Protein AF-A0A380DYW2-F1 (afdb_monomer_lite)

Radius of gyration: 17.35 Å; chains: 1; bounding box: 39×23×44 Å

Organism: Staphylococcus aureus (NCBI:txid1280)

InterPro domains:
  IPR000878 Tetrapyrrole methylase [PF00590] (2-98)
  IPR003043 Uroporphiryn-III C-methyltransferase, conserved site [PS00840] (10-43)
  IPR014776 Tetrapyrrole methylase, subdomain 2 [G3DSA:3.30.950.10] (46-98)
  IPR014777 Tetrapyrrole methylase, subdomain 1 [G3DSA:3.40.1010.10] (1-45)
  IPR035996 Tetrapyrrole methylase superfamily [SSF53790] (2-98)
  IPR050161 Siroheme/cobalamin biosynthesis enzyme [PTHR45790] (2-98)

Sequence (98 aa):
MEAARRYNKVVRLKGGDPAIFGRVQEEVDTLNEYHIAFEIVPGVTSASAAVATMQTGLTMRAVAKSVTFSTGHFKDSEENEVDVNSLVNGGTLAIYMG

Foldseek 3Di:
DVCVVVDVDDDDDFPAFCVQPVVVVVVVVVCVVVVHDDDGDGGHHPVQVVQVVVVHGQADPVQAPDEAEEECDDPDPPCPDTPCVSVVVRHRYHYDPD

Structure (mmCIF, N/CA/C/O backbone):
data_AF-A0A380DYW2-F1
#
_entry.id   AF-A0A380DYW2-F1
#
loop_
_atom_site.group_PDB
_atom_site.id
_atom_site.type_symbol
_atom_site.label_atom_id
_atom_site.label_alt_id
_atom_site.label_comp_id
_atom_site.label_asym_id
_atom_site.label_entity_id
_atom_site.label_seq_id
_atom_site.pdbx_PDB_ins_code
_atom_site.Cartn_x
_atom_site.Cartn_y
_atom_site.Cartn_z
_atom_site.occupancy
_atom_site.B_iso_or_equiv
_atom_site.auth_seq_id
_atom_site.auth_comp_id
_atom_site.auth_asym_id
_atom_site.auth_atom_id
_atom_site.pdbx_PDB_model_num
ATOM 1 N N . MET A 1 1 ? 17.609 -3.555 -14.508 1.00 86.81 1 MET A N 1
ATOM 2 C CA . MET A 1 1 ? 18.133 -3.117 -15.822 1.00 86.81 1 MET A CA 1
ATOM 3 C C . MET A 1 1 ? 18.504 -4.271 -16.742 1.00 86.81 1 MET A C 1
ATOM 5 O O . MET A 1 1 ? 17.960 -4.339 -17.834 1.00 86.81 1 MET A O 1
ATOM 9 N N . GLU A 1 2 ? 19.369 -5.199 -16.322 1.00 90.50 2 GLU A N 1
ATOM 10 C CA . GLU A 1 2 ? 19.834 -6.312 -17.171 1.00 90.50 2 GLU A CA 1
ATOM 11 C C . GLU A 1 2 ? 18.692 -7.144 -17.784 1.00 90.50 2 GLU A C 1
ATOM 13 O O . GLU A 1 2 ? 18.643 -7.331 -18.997 1.00 90.50 2 GLU A O 1
ATOM 18 N N . ALA A 1 3 ? 17.714 -7.553 -16.968 1.00 92.38 3 ALA A N 1
ATOM 19 C CA . ALA A 1 3 ? 16.558 -8.314 -17.440 1.00 92.38 3 ALA A CA 1
ATOM 20 C C . ALA A 1 3 ? 15.756 -7.572 -18.526 1.00 92.38 3 ALA A C 1
ATOM 22 O O . ALA A 1 3 ? 15.343 -8.191 -19.498 1.00 92.38 3 ALA A O 1
ATOM 23 N N . ALA A 1 4 ? 15.585 -6.252 -18.407 1.00 91.62 4 ALA A N 1
ATOM 24 C CA . ALA A 1 4 ? 14.839 -5.460 -19.387 1.00 91.62 4 ALA A CA 1
ATOM 25 C C . ALA A 1 4 ? 15.580 -5.301 -20.726 1.00 91.62 4 ALA A C 1
ATOM 27 O O . ALA A 1 4 ? 14.952 -5.054 -21.747 1.00 91.62 4 ALA A O 1
ATOM 28 N N . ARG A 1 5 ? 16.910 -5.474 -20.742 1.00 91.44 5 ARG A N 1
ATOM 29 C CA . ARG A 1 5 ? 17.704 -5.524 -21.983 1.00 91.44 5 ARG A CA 1
ATOM 30 C C . ARG A 1 5 ? 17.691 -6.906 -22.636 1.00 91.44 5 ARG A C 1
ATOM 32 O O . ARG A 1 5 ? 17.927 -7.014 -23.833 1.00 91.44 5 ARG A O 1
ATOM 39 N N . ARG A 1 6 ? 17.461 -7.961 -21.848 1.00 96.50 6 ARG A N 1
ATOM 40 C CA . ARG A 1 6 ? 17.505 -9.359 -22.301 1.00 96.50 6 ARG A CA 1
ATOM 41 C C . ARG A 1 6 ? 16.137 -9.912 -22.699 1.00 96.50 6 ARG A C 1
ATOM 43 O O . ARG A 1 6 ? 16.069 -10.793 -23.551 1.00 96.50 6 ARG A O 1
ATOM 50 N N . TYR A 1 7 ? 15.068 -9.437 -22.070 1.00 96.19 7 TYR A N 1
ATOM 51 C CA . TYR A 1 7 ? 13.719 -9.965 -22.238 1.00 96.19 7 TYR A CA 1
ATOM 52 C C . TYR A 1 7 ? 12.759 -8.872 -22.708 1.00 96.19 7 TYR A C 1
ATOM 54 O O . TYR A 1 7 ? 12.811 -7.746 -22.225 1.00 96.19 7 TYR A O 1
ATOM 62 N N . ASN A 1 8 ? 11.823 -9.234 -23.590 1.00 93.50 8 ASN A N 1
ATOM 63 C CA . ASN A 1 8 ? 10.824 -8.299 -24.126 1.00 93.50 8 ASN A CA 1
ATOM 64 C C . ASN A 1 8 ? 9.794 -7.838 -23.083 1.00 93.50 8 ASN A C 1
ATOM 66 O O . ASN A 1 8 ? 9.191 -6.781 -23.241 1.00 93.50 8 ASN A O 1
ATOM 70 N N . LYS A 1 9 ? 9.538 -8.653 -22.053 1.00 95.88 9 LYS A N 1
ATOM 71 C CA . LYS A 1 9 ? 8.613 -8.348 -20.955 1.00 95.88 9 LYS A CA 1
ATOM 72 C C . LYS A 1 9 ? 9.209 -8.848 -19.651 1.00 95.88 9 LYS A C 1
ATOM 74 O O . LYS A 1 9 ? 9.613 -10.005 -19.559 1.00 95.88 9 LYS A O 1
ATOM 79 N N . VAL A 1 10 ? 9.242 -7.979 -18.649 1.00 97.69 10 VAL A N 1
ATOM 80 C CA . VAL A 1 10 ? 9.751 -8.283 -17.312 1.00 97.69 10 VAL A CA 1
ATOM 81 C C . VAL A 1 10 ? 8.680 -7.903 -16.307 1.00 97.69 10 VAL A C 1
ATOM 83 O O . VAL A 1 10 ? 8.136 -6.806 -16.372 1.00 97.69 10 VAL A O 1
ATOM 86 N N . VAL A 1 11 ? 8.393 -8.807 -15.374 1.00 97.56 11 VAL A N 1
ATOM 87 C CA . VAL A 1 11 ? 7.458 -8.557 -14.276 1.00 97.56 11 VAL A CA 1
ATOM 88 C C . VAL A 1 11 ? 8.230 -8.571 -12.968 1.00 97.56 11 VAL A C 1
ATOM 90 O O . VAL A 1 11 ? 8.935 -9.531 -12.655 1.00 97.56 11 VAL A O 1
ATOM 93 N N . ARG A 1 12 ? 8.072 -7.504 -12.189 1.00 97.44 12 ARG A N 1
ATOM 94 C CA . ARG A 1 12 ? 8.493 -7.440 -10.792 1.00 97.44 12 ARG A CA 1
ATOM 95 C C . ARG A 1 12 ? 7.264 -7.694 -9.931 1.00 97.44 12 ARG A C 1
ATOM 97 O O . ARG A 1 12 ? 6.498 -6.777 -9.658 1.00 97.44 12 ARG A O 1
ATOM 104 N N . LEU A 1 13 ? 7.055 -8.947 -9.537 1.00 97.69 13 LEU A N 1
ATOM 105 C CA . LEU A 1 13 ? 5.950 -9.287 -8.647 1.00 97.69 13 LEU A CA 1
ATOM 106 C C . LEU A 1 13 ? 6.273 -8.810 -7.226 1.00 97.69 13 LEU A C 1
ATOM 108 O O . LEU A 1 13 ? 7.334 -9.132 -6.688 1.00 97.69 13 LEU A O 1
ATOM 112 N N . LYS A 1 14 ? 5.361 -8.040 -6.634 1.00 97.06 14 LYS A N 1
ATOM 113 C CA . LYS A 1 14 ? 5.481 -7.487 -5.281 1.00 97.06 14 LYS A CA 1
ATOM 114 C C . LYS A 1 14 ? 4.317 -7.997 -4.437 1.00 97.06 14 LYS A C 1
ATOM 116 O O . LYS A 1 14 ? 3.209 -8.146 -4.944 1.00 97.06 14 LYS A O 1
ATOM 121 N N . GLY A 1 15 ? 4.585 -8.294 -3.168 1.00 96.75 15 GLY A N 1
ATOM 122 C CA . GLY A 1 15 ? 3.542 -8.687 -2.224 1.00 96.75 15 GLY A CA 1
ATOM 123 C C . GLY A 1 15 ? 2.693 -7.485 -1.815 1.00 96.75 15 GLY A C 1
ATOM 124 O O . GLY A 1 15 ? 3.233 -6.409 -1.573 1.00 96.75 15 GLY A O 1
ATOM 125 N N . GLY A 1 16 ? 1.381 -7.681 -1.710 1.00 97.44 16 GLY A N 1
ATOM 126 C CA . GLY A 1 16 ? 0.452 -6.625 -1.321 1.00 97.44 16 GLY A CA 1
ATOM 127 C C . GLY A 1 16 ? 0.214 -5.606 -2.436 1.00 97.44 16 GLY A C 1
ATOM 128 O O . GLY A 1 16 ? 0.003 -5.979 -3.589 1.00 97.44 16 GLY A O 1
ATOM 129 N N . ASP A 1 17 ? 0.244 -4.321 -2.082 1.00 98.12 17 ASP A N 1
ATOM 130 C CA . ASP A 1 17 ? 0.165 -3.216 -3.037 1.00 98.12 17 ASP A CA 1
ATOM 131 C C . ASP A 1 17 ? 1.557 -2.580 -3.239 1.00 98.12 17 ASP A C 1
ATOM 133 O O . ASP A 1 17 ? 2.207 -2.237 -2.246 1.00 98.12 17 ASP A O 1
ATOM 137 N N . PRO A 1 18 ? 2.033 -2.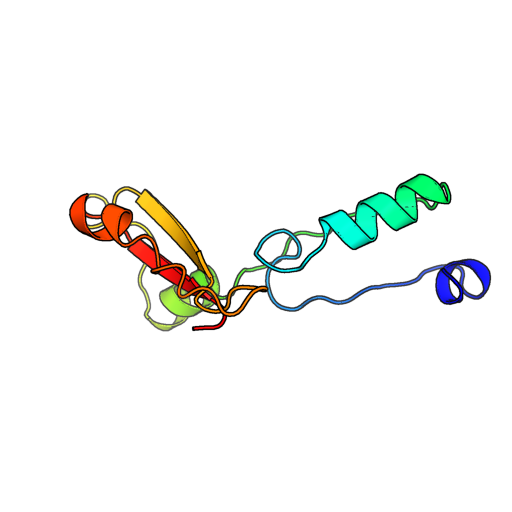386 -4.488 1.00 97.38 18 PRO A N 1
ATOM 138 C CA . PRO A 1 18 ? 3.343 -1.789 -4.757 1.00 97.38 18 PRO A CA 1
ATOM 139 C C . PRO A 1 18 ? 3.590 -0.429 -4.090 1.00 97.38 18 PRO A C 1
ATOM 141 O O . PRO A 1 18 ? 4.735 -0.129 -3.742 1.00 97.38 18 PRO A O 1
ATOM 144 N N . ALA A 1 19 ? 2.548 0.387 -3.915 1.00 95.81 19 ALA A N 1
ATOM 145 C CA . ALA A 1 19 ? 2.640 1.737 -3.372 1.00 95.81 19 ALA A CA 1
ATOM 146 C C . ALA A 1 19 ? 2.683 1.775 -1.835 1.00 95.81 19 ALA A C 1
ATOM 148 O O . ALA A 1 19 ? 3.046 2.803 -1.266 1.00 95.81 19 ALA A O 1
ATOM 149 N N . ILE A 1 20 ? 2.372 0.672 -1.146 1.00 96.50 20 ILE A N 1
ATOM 150 C CA . ILE A 1 20 ? 2.346 0.614 0.322 1.00 96.50 20 ILE A CA 1
ATOM 151 C C . ILE A 1 20 ? 3.592 -0.109 0.834 1.00 96.50 20 ILE A C 1
ATOM 153 O O . ILE A 1 20 ? 3.686 -1.331 0.770 1.00 96.50 20 ILE A O 1
ATOM 157 N N . PHE A 1 21 ? 4.576 0.658 1.318 1.00 94.31 21 PHE A N 1
ATOM 158 C CA . PHE A 1 21 ? 5.864 0.169 1.848 1.00 94.31 21 PHE A CA 1
ATOM 159 C C . PHE A 1 21 ? 6.662 -0.752 0.900 1.00 94.31 21 PHE A C 1
ATOM 161 O O . PHE A 1 21 ? 7.626 -1.396 1.305 1.00 94.31 21 PHE A O 1
ATOM 168 N N . GLY A 1 22 ? 6.313 -0.783 -0.390 1.00 93.94 22 GLY A N 1
ATOM 169 C CA . GLY A 1 22 ? 6.933 -1.649 -1.391 1.00 93.94 22 GLY A CA 1
ATOM 170 C C . GLY A 1 22 ? 8.206 -1.092 -2.031 1.00 93.94 22 GLY A C 1
ATOM 171 O O . GLY A 1 22 ? 8.774 -1.759 -2.894 1.00 93.94 22 GLY A O 1
ATOM 172 N N . ARG A 1 23 ? 8.657 0.116 -1.666 1.00 94.62 23 ARG A N 1
ATOM 173 C CA . ARG A 1 23 ? 9.808 0.812 -2.290 1.00 94.62 23 ARG A CA 1
ATOM 174 C C . ARG A 1 23 ? 9.673 0.991 -3.811 1.00 94.62 23 ARG A C 1
ATOM 176 O O . ARG A 1 23 ? 10.666 0.994 -4.530 1.00 94.62 23 ARG A O 1
ATOM 183 N N . VAL A 1 24 ? 8.444 1.119 -4.320 1.00 96.50 24 VAL A N 1
ATOM 184 C CA . VAL A 1 24 ? 8.199 1.258 -5.768 1.00 96.50 24 VAL A CA 1
ATOM 185 C C . VAL A 1 24 ? 8.836 2.521 -6.353 1.00 96.50 24 VAL A C 1
ATOM 187 O O . VAL A 1 24 ? 9.281 2.484 -7.493 1.00 96.50 24 VAL A O 1
ATOM 190 N N . GLN A 1 25 ? 8.955 3.605 -5.575 1.00 97.00 25 GLN A N 1
ATOM 191 C CA . GLN A 1 25 ? 9.541 4.858 -6.061 1.00 97.00 25 GLN A CA 1
ATOM 192 C C . GLN A 1 25 ? 10.995 4.683 -6.522 1.00 97.00 25 GLN A C 1
ATOM 194 O O . GLN A 1 25 ? 11.349 5.154 -7.593 1.00 97.00 25 GLN A O 1
ATOM 199 N N . GLU A 1 26 ? 11.810 3.926 -5.784 1.00 96.50 26 GLU A N 1
ATOM 200 C CA . GLU A 1 26 ? 13.207 3.666 -6.163 1.00 96.50 26 GLU A CA 1
ATOM 201 C C . GLU A 1 26 ? 13.309 2.886 -7.488 1.00 96.50 26 GLU A C 1
ATOM 203 O O . GLU A 1 26 ? 14.189 3.134 -8.317 1.00 96.50 26 GLU A O 1
ATOM 208 N N . GLU A 1 27 ? 12.386 1.941 -7.708 1.00 96.62 27 GLU A N 1
ATOM 209 C CA . GLU A 1 27 ? 12.286 1.189 -8.962 1.00 96.62 27 GLU A CA 1
ATOM 210 C C . GLU A 1 27 ? 11.847 2.117 -10.112 1.00 96.62 27 GLU A C 1
ATOM 212 O O . GLU A 1 27 ? 12.432 2.063 -11.192 1.00 96.62 27 GLU A O 1
ATOM 217 N N . VAL A 1 28 ? 10.871 3.001 -9.872 1.00 97.38 28 VAL A N 1
ATOM 218 C CA . VAL A 1 28 ? 10.375 4.000 -10.836 1.00 97.38 28 VAL A CA 1
ATOM 219 C C . VAL A 1 28 ? 11.464 4.987 -11.244 1.00 97.38 28 VAL A C 1
ATOM 221 O O . VAL A 1 28 ? 11.655 5.208 -12.438 1.00 97.38 28 VAL A O 1
ATOM 224 N N . ASP A 1 29 ? 12.197 5.548 -10.283 1.00 97.81 29 ASP A N 1
ATOM 225 C CA . ASP A 1 29 ? 13.275 6.507 -10.544 1.00 97.81 29 ASP A CA 1
ATOM 226 C C . ASP A 1 29 ? 14.340 5.880 -11.447 1.00 97.81 29 ASP A C 1
ATOM 228 O O . ASP A 1 29 ? 14.720 6.457 -12.467 1.00 97.81 29 ASP A O 1
ATOM 232 N N . THR A 1 30 ? 14.723 4.635 -11.146 1.00 96.75 30 THR A N 1
ATOM 233 C CA . THR A 1 30 ? 15.662 3.867 -11.970 1.00 96.75 30 THR A CA 1
ATOM 234 C C . THR A 1 30 ? 15.103 3.616 -13.375 1.00 96.75 30 THR A C 1
ATOM 236 O O . THR A 1 30 ? 15.806 3.769 -14.368 1.00 96.75 30 THR A O 1
ATOM 239 N N . LEU A 1 31 ? 13.838 3.212 -13.513 1.00 96.81 31 LEU A N 1
ATOM 240 C CA . LEU A 1 31 ? 13.253 2.946 -14.833 1.00 96.81 31 LEU A CA 1
ATOM 241 C C . LEU A 1 31 ? 13.151 4.224 -15.679 1.00 96.81 31 LEU A C 1
ATOM 243 O O . LEU A 1 31 ? 13.430 4.176 -16.879 1.00 96.81 31 LEU A O 1
ATOM 247 N N . ASN A 1 32 ? 12.831 5.359 -15.055 1.00 97.31 32 ASN A N 1
ATOM 248 C CA . ASN A 1 32 ? 12.781 6.668 -15.702 1.00 97.31 32 ASN A CA 1
ATOM 249 C C . ASN A 1 32 ? 14.162 7.141 -16.171 1.00 97.31 32 ASN A C 1
ATOM 251 O O . ASN A 1 32 ? 14.282 7.590 -17.313 1.00 97.31 32 ASN A O 1
ATOM 255 N N . GLU A 1 33 ? 15.196 7.004 -15.330 1.00 97.62 33 GLU A N 1
ATOM 256 C CA . GLU A 1 33 ? 16.587 7.369 -15.650 1.00 97.62 33 GLU A CA 1
ATOM 257 C C . GLU A 1 33 ? 17.070 6.689 -16.938 1.00 97.62 33 GLU A C 1
ATOM 259 O O . GLU A 1 33 ? 17.739 7.297 -17.768 1.00 97.62 33 GLU A O 1
ATOM 264 N N . TYR A 1 34 ? 16.675 5.433 -17.141 1.00 96.00 34 TYR A N 1
ATOM 265 C CA . TYR A 1 34 ? 17.055 4.640 -18.308 1.00 96.00 34 TYR A CA 1
ATOM 266 C C . TYR A 1 34 ? 15.977 4.572 -19.396 1.00 96.00 34 TYR A C 1
ATOM 268 O O . TYR A 1 34 ? 16.095 3.765 -20.322 1.00 96.00 34 TYR A O 1
ATOM 276 N N . HIS A 1 35 ? 14.932 5.395 -19.290 1.00 95.62 35 HIS A N 1
ATOM 277 C CA . HIS A 1 35 ? 13.845 5.503 -20.267 1.00 95.62 35 HIS A CA 1
ATOM 278 C C . HIS A 1 35 ? 13.167 4.162 -20.600 1.00 95.62 35 HIS A C 1
ATOM 280 O O . HIS A 1 35 ? 12.829 3.880 -21.751 1.00 95.62 35 HIS A O 1
ATOM 286 N N . ILE A 1 36 ? 12.967 3.314 -19.591 1.00 95.81 36 ILE A N 1
ATOM 287 C CA . ILE A 1 36 ? 12.248 2.049 -19.736 1.00 95.81 36 ILE A CA 1
ATOM 288 C C . ILE A 1 36 ? 10.764 2.284 -19.480 1.00 95.81 36 ILE A C 1
ATOM 290 O O . ILE A 1 36 ? 10.382 2.723 -18.401 1.00 95.81 36 ILE A O 1
ATOM 294 N N . ALA A 1 37 ? 9.921 1.936 -20.453 1.00 96.31 37 ALA A N 1
ATOM 295 C CA . ALA A 1 37 ? 8.473 1.966 -20.282 1.00 96.31 37 ALA A CA 1
ATOM 296 C C . ALA A 1 37 ? 8.019 0.924 -19.247 1.00 96.31 37 ALA A C 1
ATOM 298 O O . ALA A 1 37 ? 8.436 -0.236 -19.294 1.00 96.31 37 ALA A O 1
ATOM 299 N N . PHE A 1 38 ? 7.140 1.333 -18.335 1.00 97.56 38 PHE A N 1
ATOM 300 C CA . PHE A 1 38 ? 6.584 0.470 -17.299 1.00 97.56 38 PHE A CA 1
ATOM 301 C C . PHE A 1 38 ? 5.151 0.881 -16.952 1.00 97.56 38 PHE A C 1
ATOM 303 O O . PHE A 1 38 ? 4.695 1.969 -17.300 1.00 97.56 38 PHE A O 1
ATOM 310 N N . GLU A 1 39 ? 4.462 0.007 -16.225 1.00 98.00 39 GLU A N 1
ATOM 311 C CA . GLU A 1 39 ? 3.187 0.296 -15.576 1.00 98.00 39 GLU A CA 1
ATOM 312 C C . GLU A 1 39 ? 3.219 -0.218 -14.132 1.00 98.00 39 GLU A C 1
ATOM 314 O O . GLU A 1 39 ? 3.903 -1.199 -13.826 1.00 98.00 39 GLU A O 1
ATOM 319 N N . ILE A 1 40 ? 2.483 0.446 -13.241 1.00 98.06 40 ILE A N 1
ATOM 320 C CA . ILE A 1 40 ? 2.244 -0.038 -11.879 1.00 98.06 40 ILE A CA 1
ATOM 321 C C . ILE A 1 40 ? 0.841 -0.632 -11.856 1.00 98.06 40 ILE A C 1
ATOM 323 O O . ILE A 1 40 ? -0.136 0.078 -12.083 1.00 98.06 40 ILE A O 1
ATOM 327 N N . VAL A 1 41 ? 0.748 -1.926 -11.556 1.00 98.25 41 VAL A N 1
ATOM 328 C CA . VAL A 1 41 ? -0.531 -2.615 -11.357 1.00 98.25 41 VAL A CA 1
ATOM 329 C C . VAL A 1 41 ? -0.850 -2.612 -9.856 1.00 98.25 41 VAL A C 1
ATOM 331 O O . VAL A 1 41 ? -0.076 -3.202 -9.095 1.00 98.25 41 VAL A O 1
ATOM 334 N N . PRO A 1 42 ? -1.939 -1.954 -9.407 1.00 98.12 42 PRO A N 1
ATOM 335 C CA . PRO A 1 42 ? -2.329 -1.939 -7.998 1.00 98.12 42 PRO A CA 1
ATOM 336 C C . PRO A 1 42 ? -2.628 -3.339 -7.458 1.00 98.12 42 PRO A C 1
ATOM 338 O O . PRO A 1 42 ? -3.059 -4.228 -8.196 1.00 98.12 42 PRO A O 1
ATOM 341 N N . GLY A 1 43 ? -2.441 -3.514 -6.153 1.00 97.62 43 GLY A N 1
ATOM 342 C CA . GLY A 1 43 ? -2.686 -4.768 -5.448 1.00 97.62 43 GLY A CA 1
ATOM 343 C C . GLY A 1 43 ? -3.550 -4.590 -4.201 1.00 97.62 43 GLY A C 1
ATOM 344 O O . GLY A 1 43 ? -3.950 -3.490 -3.829 1.00 97.62 43 GLY A O 1
ATOM 345 N N . VAL A 1 44 ? -3.854 -5.700 -3.526 1.00 97.69 44 VAL A N 1
ATOM 346 C CA . VAL A 1 44 ? -4.546 -5.668 -2.229 1.00 97.69 44 VAL A CA 1
ATOM 347 C C . VAL A 1 44 ? -3.497 -5.626 -1.130 1.00 97.69 44 VAL A C 1
ATOM 349 O O . VAL A 1 44 ? -2.788 -6.603 -0.912 1.00 97.69 44 VAL A O 1
ATOM 352 N N . THR A 1 45 ? -3.402 -4.504 -0.420 1.00 98.00 45 THR A N 1
ATOM 353 C CA . THR A 1 45 ? -2.438 -4.363 0.676 1.00 98.00 45 THR A CA 1
ATOM 354 C C . THR A 1 45 ? -2.788 -5.234 1.890 1.00 98.00 45 THR A C 1
ATOM 356 O O . THR A 1 45 ? -3.963 -5.505 2.162 1.00 98.00 45 THR A O 1
ATOM 359 N N . SER A 1 46 ? -1.776 -5.641 2.661 1.00 97.19 46 SER A N 1
ATOM 360 C CA . SER A 1 46 ? -1.915 -6.588 3.778 1.00 97.19 46 SER A CA 1
ATOM 361 C C . SER A 1 46 ? -2.916 -6.134 4.839 1.00 97.19 46 SER A C 1
ATOM 363 O O . SER A 1 46 ? -3.669 -6.953 5.350 1.00 97.19 46 SER A O 1
ATOM 365 N N . ALA A 1 47 ? -2.987 -4.836 5.141 1.00 97.12 47 ALA A N 1
ATOM 366 C CA . ALA A 1 47 ? -3.953 -4.308 6.104 1.00 97.12 47 ALA A CA 1
ATOM 367 C C . ALA A 1 47 ? -5.405 -4.507 5.646 1.00 97.12 47 ALA A C 1
ATOM 369 O O . ALA A 1 47 ? -6.265 -4.858 6.450 1.00 97.12 47 ALA A O 1
ATOM 370 N N . SER A 1 48 ? -5.673 -4.321 4.349 1.00 97.38 48 SER A N 1
ATOM 371 C CA . SER A 1 48 ? -7.002 -4.561 3.782 1.00 97.38 48 SER A CA 1
ATOM 372 C C . SER A 1 48 ? -7.345 -6.048 3.815 1.00 97.38 48 SER A C 1
ATOM 374 O O . SER A 1 48 ? -8.472 -6.410 4.146 1.00 97.38 48 SER A O 1
ATOM 376 N N . ALA A 1 49 ? -6.380 -6.911 3.488 1.00 97.56 49 ALA A N 1
ATOM 377 C CA . ALA A 1 49 ? -6.564 -8.355 3.560 1.00 97.56 49 ALA A CA 1
ATOM 378 C C . ALA A 1 49 ? -6.837 -8.821 5.003 1.00 97.56 49 ALA A C 1
ATOM 380 O O . ALA A 1 49 ? -7.746 -9.616 5.225 1.00 97.56 49 ALA A O 1
ATOM 381 N N . ALA A 1 50 ? -6.102 -8.288 5.984 1.00 96.81 50 ALA A N 1
ATOM 382 C CA . ALA A 1 50 ? -6.229 -8.658 7.391 1.00 96.81 50 ALA A CA 1
ATOM 383 C C . ALA A 1 50 ? -7.612 -8.331 7.972 1.00 96.81 50 ALA A C 1
ATOM 385 O O . ALA A 1 50 ? -8.232 -9.185 8.596 1.00 96.81 50 ALA A O 1
ATOM 386 N N . VAL A 1 51 ? -8.153 -7.131 7.740 1.00 96.25 51 VAL A N 1
ATOM 387 C CA . VAL A 1 51 ? -9.502 -6.821 8.251 1.00 96.25 51 VAL A CA 1
ATOM 388 C C . VAL A 1 51 ? -10.585 -7.650 7.558 1.00 96.25 51 VAL A C 1
ATOM 390 O O . VAL A 1 51 ? -11.573 -8.025 8.190 1.00 96.25 51 VAL A O 1
ATOM 393 N N . ALA A 1 52 ? -10.381 -8.003 6.285 1.00 96.38 52 ALA A N 1
ATOM 394 C CA . ALA A 1 52 ? -11.324 -8.828 5.543 1.00 96.38 52 ALA A CA 1
ATOM 395 C C . ALA A 1 52 ? -11.402 -10.257 6.105 1.00 96.38 52 ALA A C 1
ATOM 397 O O . ALA A 1 52 ? -12.504 -10.795 6.216 1.00 96.38 52 ALA A O 1
ATOM 398 N N . THR A 1 53 ? -10.280 -10.858 6.531 1.00 96.75 53 THR A N 1
ATOM 399 C CA . THR A 1 53 ? -10.307 -12.170 7.211 1.00 96.75 53 THR A CA 1
ATOM 400 C C . THR A 1 53 ? -10.994 -12.105 8.573 1.00 96.75 53 THR A C 1
ATOM 402 O O . THR A 1 53 ? -11.568 -13.094 9.019 1.00 96.75 53 THR A O 1
ATOM 405 N N . MET A 1 54 ? -11.000 -10.930 9.202 1.00 95.69 54 MET A N 1
ATOM 406 C CA . MET A 1 54 ? -11.720 -10.644 10.445 1.00 95.69 54 MET A CA 1
ATOM 407 C C . MET A 1 54 ? -13.186 -10.234 10.224 1.00 95.69 54 MET A C 1
ATOM 409 O O . MET A 1 54 ? -13.869 -9.897 11.188 1.00 95.69 54 MET A O 1
ATOM 413 N N . GLN A 1 55 ? -13.674 -10.236 8.977 1.00 95.50 55 GLN A N 1
ATOM 414 C CA . GLN A 1 55 ? -15.027 -9.799 8.608 1.00 95.50 55 GLN A CA 1
ATOM 415 C C . GLN A 1 55 ? -15.362 -8.374 9.085 1.00 95.50 55 GLN A C 1
ATOM 417 O O . GLN A 1 55 ? -16.507 -8.059 9.408 1.00 95.50 55 GLN A O 1
ATOM 422 N N . THR A 1 56 ? -14.357 -7.498 9.117 1.00 93.38 56 THR A N 1
ATOM 423 C CA . THR A 1 56 ? -14.491 -6.093 9.513 1.00 93.38 56 THR A CA 1
ATOM 424 C C . THR A 1 56 ? -13.825 -5.171 8.490 1.00 93.38 56 THR A C 1
ATOM 426 O O . THR A 1 56 ? -13.229 -5.618 7.510 1.00 93.38 56 THR A O 1
ATOM 429 N N . GLY A 1 57 ? -13.959 -3.861 8.682 1.00 93.56 57 GLY A N 1
ATOM 430 C CA . GLY A 1 57 ? -13.320 -2.843 7.853 1.00 93.56 57 GLY A CA 1
ATOM 431 C C . GLY A 1 57 ? -12.211 -2.104 8.594 1.00 93.5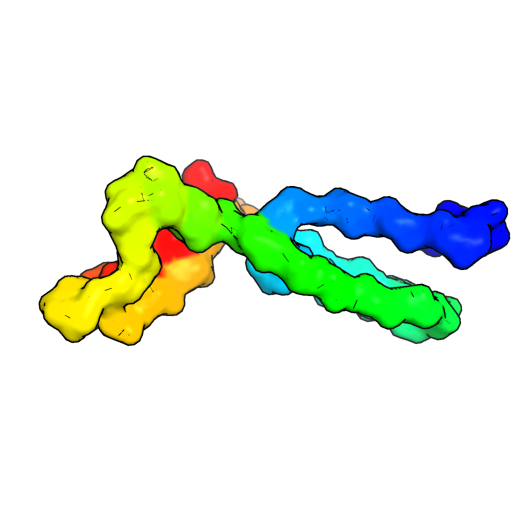6 57 GLY A C 1
ATOM 432 O O . GLY A 1 57 ? -12.221 -2.010 9.819 1.00 93.56 57 GLY A O 1
ATOM 433 N N . LEU A 1 58 ? -11.294 -1.499 7.831 1.00 94.25 58 LEU A N 1
ATOM 434 C CA . LEU A 1 58 ? -10.342 -0.510 8.359 1.00 94.25 58 LEU A CA 1
ATOM 435 C C . LEU A 1 58 ? -11.045 0.783 8.805 1.00 94.25 58 LEU A C 1
ATOM 437 O O . LEU A 1 58 ? -10.462 1.585 9.518 1.00 94.25 58 LEU A O 1
ATOM 441 N N . THR A 1 59 ? -12.287 1.012 8.372 1.00 93.31 59 THR A N 1
ATOM 442 C CA . THR A 1 59 ? -13.110 2.137 8.821 1.00 93.31 59 THR A CA 1
ATOM 443 C C . THR A 1 59 ? -14.453 1.639 9.326 1.00 93.31 59 THR A C 1
ATOM 445 O O . THR A 1 59 ? -15.022 0.667 8.827 1.00 93.31 59 THR A O 1
ATOM 448 N N . MET A 1 60 ? -14.976 2.330 10.332 1.00 90.62 60 MET A N 1
ATOM 449 C CA . MET A 1 60 ? -16.252 2.046 10.975 1.00 90.62 60 MET A CA 1
ATOM 450 C C . MET A 1 60 ? -16.881 3.385 11.354 1.00 90.62 60 MET A C 1
ATOM 452 O O . MET A 1 60 ? -16.309 4.129 12.144 1.00 90.62 60 MET A O 1
ATOM 456 N N . ARG A 1 61 ? -18.066 3.710 10.816 1.00 82.88 61 ARG A N 1
ATOM 457 C CA . ARG A 1 61 ? -18.661 5.068 10.882 1.00 82.88 61 ARG A CA 1
ATOM 458 C C . ARG A 1 61 ? -18.656 5.725 12.273 1.00 82.88 61 ARG A C 1
ATOM 460 O O . ARG A 1 61 ? -18.469 6.936 12.362 1.00 82.88 61 ARG A O 1
ATOM 467 N N . ALA A 1 62 ? -18.868 4.946 13.334 1.00 83.62 62 ALA A N 1
ATOM 468 C CA . ALA A 1 62 ? -18.920 5.428 14.717 1.00 83.62 62 ALA A CA 1
ATOM 469 C C . ALA A 1 62 ? -17.656 5.121 15.546 1.00 83.6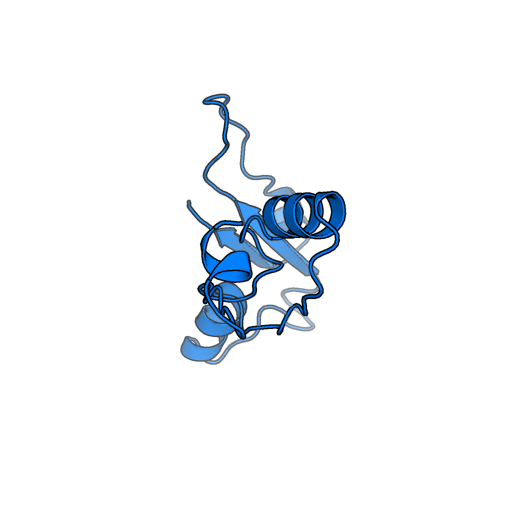2 62 ALA A C 1
ATOM 471 O O . ALA A 1 62 ? -17.593 5.537 16.697 1.00 83.62 62 ALA A O 1
ATOM 472 N N . VAL A 1 63 ? -16.678 4.396 14.988 1.00 82.75 63 VAL A N 1
ATOM 473 C CA . VAL A 1 63 ? -15.543 3.823 15.740 1.00 82.75 63 VAL A CA 1
ATOM 474 C C . VAL A 1 63 ? -14.186 4.208 15.146 1.00 82.75 63 VAL A C 1
ATOM 476 O O . VAL A 1 63 ? -13.278 4.525 15.899 1.00 82.75 63 VAL A O 1
ATOM 479 N N . ALA A 1 64 ? -14.050 4.207 13.817 1.00 87.44 64 ALA A N 1
ATOM 480 C CA . ALA A 1 64 ? -12.809 4.502 13.105 1.00 87.44 64 ALA A CA 1
ATOM 481 C C . ALA A 1 64 ? -13.088 5.327 11.841 1.00 87.44 64 ALA A C 1
ATOM 483 O O . ALA A 1 64 ? -13.595 4.801 10.845 1.00 87.44 64 ALA A O 1
ATOM 484 N N . LYS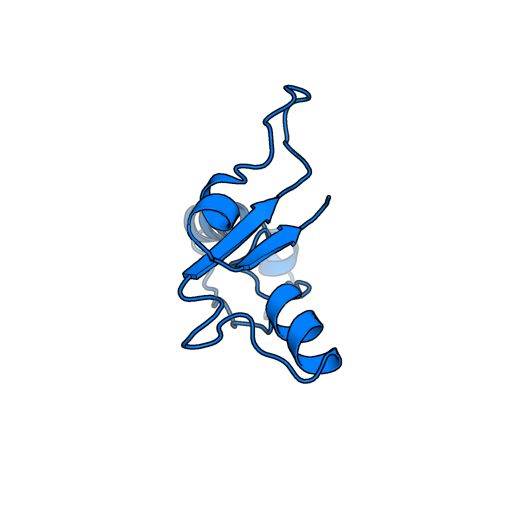 A 1 65 ? -12.786 6.631 11.881 1.00 87.38 65 LYS A N 1
ATOM 485 C CA . LYS A 1 65 ? -13.038 7.565 10.758 1.00 87.38 65 LYS A CA 1
ATOM 486 C C . LYS A 1 65 ? -11.826 7.796 9.856 1.00 87.38 65 LYS A C 1
ATOM 488 O O . LYS A 1 65 ? -11.970 8.379 8.785 1.00 87.38 65 LYS A O 1
ATOM 493 N N . SER A 1 66 ? -10.654 7.347 10.281 1.00 90.50 66 SER A N 1
ATOM 494 C CA . SER A 1 66 ? -9.392 7.477 9.562 1.00 90.50 66 SER A CA 1
ATOM 495 C C . SER A 1 66 ? -8.613 6.169 9.622 1.00 90.50 66 SER A C 1
ATOM 497 O O . SER A 1 66 ? -8.828 5.343 10.512 1.00 90.50 66 SER A O 1
ATOM 499 N N . VAL A 1 67 ? -7.713 5.993 8.659 1.00 92.81 67 VAL A N 1
ATOM 500 C CA . VAL A 1 67 ? -6.773 4.874 8.602 1.00 92.81 67 VAL A CA 1
ATOM 501 C C . VAL A 1 67 ? -5.375 5.450 8.475 1.00 92.81 67 VAL A C 1
ATOM 503 O O . VAL A 1 67 ? -5.134 6.274 7.593 1.00 92.81 67 VAL A O 1
ATOM 506 N N . THR A 1 68 ? -4.461 4.989 9.318 1.00 92.19 68 THR A N 1
ATOM 507 C CA . THR A 1 68 ? -3.038 5.315 9.234 1.00 92.19 68 THR A CA 1
ATOM 508 C C . THR A 1 68 ? -2.262 4.042 8.937 1.00 92.19 68 THR A C 1
ATOM 510 O O . THR A 1 68 ? -2.335 3.076 9.694 1.00 92.19 68 THR A O 1
ATOM 513 N N . PHE A 1 69 ? -1.516 4.036 7.834 1.00 92.31 69 PHE A N 1
ATOM 514 C CA . PHE A 1 69 ? -0.527 3.002 7.540 1.00 92.31 69 PHE A CA 1
ATOM 515 C C . PHE A 1 69 ? 0.827 3.470 8.070 1.00 92.31 69 PHE A C 1
ATOM 517 O O . PHE A 1 69 ? 1.292 4.537 7.676 1.00 92.31 69 PHE A O 1
ATOM 524 N N . SER A 1 70 ? 1.453 2.690 8.949 1.00 89.56 70 SER A N 1
ATOM 525 C CA . SER A 1 70 ? 2.768 3.003 9.520 1.00 89.56 70 SER A CA 1
ATOM 526 C C . SER A 1 70 ? 3.700 1.795 9.444 1.00 89.56 70 SER A C 1
ATOM 528 O O . SER A 1 70 ? 3.232 0.663 9.331 1.00 89.56 70 SER A O 1
ATOM 530 N N . THR A 1 71 ? 5.010 2.031 9.497 1.00 86.31 71 THR A N 1
ATOM 531 C CA . THR A 1 71 ? 6.031 0.980 9.599 1.00 86.31 71 THR A CA 1
ATOM 532 C C . THR A 1 71 ? 6.572 0.912 11.025 1.00 86.31 71 THR A C 1
ATOM 534 O O . THR A 1 71 ? 6.823 1.949 11.628 1.00 86.31 71 THR A O 1
ATOM 537 N N . GLY A 1 72 ? 6.743 -0.295 11.564 1.00 77.75 72 GLY A N 1
ATOM 538 C CA . GLY A 1 72 ? 7.429 -0.539 12.836 1.00 77.75 72 GLY A CA 1
ATOM 539 C C . GLY A 1 72 ? 8.946 -0.712 12.691 1.00 77.75 72 GLY A C 1
ATOM 540 O O . GLY A 1 72 ? 9.656 -0.710 13.690 1.00 77.75 72 GLY A O 1
ATOM 541 N N . HIS A 1 73 ? 9.456 -0.829 11.459 1.00 70.19 73 HIS A N 1
ATOM 542 C CA . HIS A 1 73 ? 10.886 -0.938 11.171 1.00 70.19 73 HIS A CA 1
ATOM 543 C C . HIS A 1 73 ? 11.380 0.317 10.449 1.00 70.19 73 HIS A C 1
ATOM 545 O O . HIS A 1 73 ? 10.916 0.629 9.345 1.00 70.19 73 HIS A O 1
ATOM 551 N N . PHE A 1 74 ? 12.327 1.023 11.069 1.00 65.88 74 PHE A N 1
ATOM 552 C CA . PHE A 1 74 ? 12.955 2.229 10.533 1.00 65.88 74 PHE A CA 1
ATOM 553 C C . PHE A 1 74 ? 14.379 1.923 10.061 1.00 65.88 74 PHE A C 1
ATOM 555 O O . PHE A 1 74 ? 15.070 1.076 10.621 1.00 65.88 74 PHE A O 1
ATOM 562 N N . LYS A 1 75 ? 14.788 2.578 8.967 1.00 56.81 75 LYS A N 1
ATOM 563 C CA . LYS A 1 75 ? 16.050 2.321 8.251 1.00 56.81 75 LYS A CA 1
ATOM 564 C C . LYS A 1 75 ? 17.291 2.594 9.106 1.00 56.81 75 LYS A C 1
ATOM 566 O O . LYS A 1 75 ? 18.301 1.921 8.931 1.00 56.81 75 LYS A 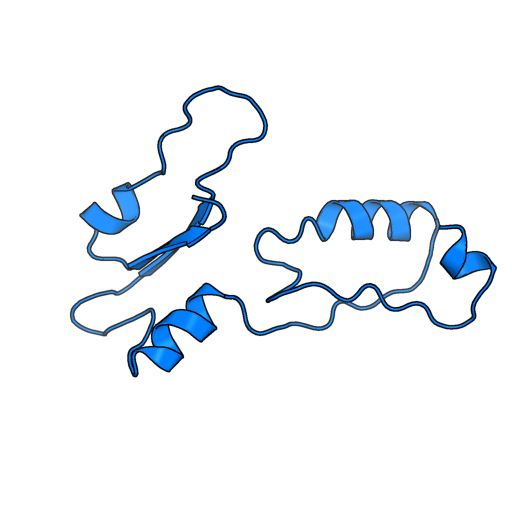O 1
ATOM 571 N N . ASP A 1 76 ? 17.185 3.550 10.016 1.00 55.69 76 ASP A N 1
ATOM 572 C CA . ASP A 1 76 ? 18.227 3.910 10.958 1.00 55.69 76 ASP A CA 1
ATOM 573 C C . ASP A 1 76 ? 17.703 3.548 12.342 1.00 55.69 76 ASP A C 1
ATOM 575 O O . ASP A 1 76 ? 16.566 3.871 12.674 1.00 55.69 76 ASP A O 1
ATOM 579 N N . SER A 1 77 ? 18.511 2.846 13.131 1.00 49.97 77 SER A N 1
ATOM 580 C CA . SER A 1 77 ? 18.231 2.370 14.492 1.00 49.97 77 SER A CA 1
ATOM 581 C C . SER A 1 77 ? 18.007 3.488 15.529 1.00 49.97 77 SER A C 1
ATOM 583 O O . SER A 1 77 ? 18.261 3.302 16.716 1.00 49.97 77 SER A O 1
ATOM 585 N N . GLU A 1 78 ? 17.554 4.656 15.083 1.00 52.97 78 GLU A N 1
ATOM 586 C CA . GLU A 1 78 ? 16.813 5.592 15.907 1.00 52.97 78 GLU A CA 1
ATOM 587 C C . GLU A 1 78 ? 15.452 4.956 16.193 1.00 52.97 78 GLU A C 1
ATOM 589 O O . GLU A 1 78 ? 14.725 4.574 15.271 1.00 52.97 78 GLU A O 1
ATOM 594 N N . GLU A 1 79 ? 15.127 4.805 17.478 1.00 54.25 79 GLU A N 1
ATOM 595 C CA . GLU A 1 79 ? 13.784 4.477 17.956 1.00 54.25 79 GLU A CA 1
ATOM 596 C C . GLU A 1 79 ? 12.824 5.591 17.519 1.00 54.25 79 GLU A C 1
ATOM 598 O O . GLU A 1 79 ? 12.464 6.483 18.279 1.00 54.25 79 GLU A O 1
ATOM 603 N N . ASN A 1 80 ? 12.439 5.581 16.248 1.00 57.72 80 ASN A N 1
ATOM 604 C CA . ASN A 1 80 ? 11.330 6.378 15.784 1.00 57.72 80 ASN A CA 1
ATOM 605 C C . ASN A 1 80 ? 10.088 5.687 16.333 1.00 57.72 80 ASN A C 1
ATOM 607 O O . ASN A 1 80 ? 9.732 4.582 15.921 1.00 57.72 80 ASN A O 1
ATOM 611 N N . GLU A 1 81 ? 9.477 6.301 17.341 1.00 62.56 81 GLU A N 1
ATOM 612 C CA . GLU A 1 81 ? 8.228 5.798 17.886 1.00 62.56 81 GLU A CA 1
ATOM 613 C C . GLU A 1 81 ? 7.187 5.731 16.766 1.00 62.56 81 GLU A C 1
ATOM 615 O O . GLU A 1 81 ? 7.048 6.644 15.944 1.00 62.56 81 GLU A O 1
ATOM 620 N N . VAL A 1 82 ? 6.440 4.626 16.724 1.00 69.19 82 VAL A N 1
ATOM 621 C CA . VAL A 1 82 ? 5.261 4.540 15.867 1.00 69.19 82 VAL A CA 1
ATOM 622 C C . VAL A 1 82 ? 4.337 5.691 16.258 1.00 69.19 82 VAL A C 1
ATOM 624 O O . VAL A 1 82 ? 3.909 5.771 17.407 1.00 69.19 82 VAL A O 1
ATOM 627 N N . ASP A 1 83 ? 4.012 6.568 15.306 1.00 68.56 83 ASP A N 1
ATOM 628 C CA . ASP A 1 83 ? 3.098 7.683 15.557 1.00 68.56 83 ASP A CA 1
ATOM 629 C C . ASP A 1 83 ? 1.674 7.169 15.847 1.00 68.56 83 ASP A C 1
ATOM 631 O O . ASP A 1 83 ? 0.845 6.926 14.960 1.00 68.56 83 ASP A O 1
ATOM 635 N N . VAL A 1 84 ? 1.395 6.990 17.137 1.00 72.38 84 VAL A N 1
ATOM 636 C CA . VAL A 1 84 ? 0.115 6.522 17.670 1.00 72.38 84 VAL A CA 1
ATOM 637 C C . VAL A 1 84 ? -0.921 7.639 17.801 1.00 72.38 84 VAL A C 1
ATOM 639 O O . VAL A 1 84 ? -2.042 7.368 18.233 1.00 72.38 84 VAL A O 1
ATOM 642 N N . ASN A 1 85 ? -0.632 8.880 17.387 1.00 72.12 85 ASN A N 1
ATOM 643 C CA . ASN A 1 85 ? -1.608 9.978 17.458 1.00 72.12 85 ASN A CA 1
ATOM 644 C C . ASN A 1 85 ? -2.889 9.682 16.655 1.00 72.12 85 ASN A C 1
ATOM 646 O O . ASN A 1 85 ? -3.971 10.187 16.963 1.00 72.12 85 ASN A O 1
ATOM 650 N N . SER A 1 86 ? -2.797 8.815 15.645 1.00 67.94 86 SER A N 1
ATOM 651 C CA . SER A 1 86 ? -3.951 8.288 14.909 1.00 67.94 86 SER A CA 1
ATOM 652 C C . SER A 1 86 ? -4.935 7.503 15.791 1.00 67.94 86 SER A C 1
ATOM 654 O O . SER A 1 86 ? -6.147 7.609 15.596 1.00 67.94 86 SER A O 1
ATOM 656 N N . LEU A 1 87 ? -4.442 6.781 16.803 1.00 69.38 87 LEU A N 1
ATOM 657 C CA . LEU A 1 87 ? -5.265 6.059 17.778 1.00 69.38 87 LEU A CA 1
ATOM 658 C C . LEU A 1 87 ? -5.952 7.019 18.753 1.00 69.38 87 LEU A C 1
ATOM 660 O O . LEU A 1 87 ? -7.123 6.829 19.075 1.00 69.38 87 LEU A O 1
ATOM 664 N N . VAL A 1 88 ? -5.260 8.087 19.165 1.00 72.06 88 VAL A N 1
ATOM 665 C CA . VAL A 1 88 ? -5.808 9.124 20.063 1.00 72.06 88 VAL A CA 1
ATOM 666 C C . VAL A 1 88 ? -7.040 9.800 19.449 1.00 72.06 88 VAL A C 1
ATOM 668 O O . VAL A 1 88 ? -7.978 10.157 20.157 1.00 72.06 88 VAL A O 1
ATOM 671 N N . ASN A 1 89 ? -7.079 9.910 18.120 1.00 76.06 89 ASN A N 1
ATOM 672 C CA . ASN A 1 89 ? -8.180 10.524 17.378 1.00 76.06 89 ASN A CA 1
ATOM 673 C C . ASN A 1 89 ? -9.279 9.533 16.944 1.00 76.06 89 ASN A C 1
ATOM 675 O O . ASN A 1 89 ? -10.147 9.893 16.145 1.00 76.06 89 ASN A O 1
ATOM 679 N N . GLY A 1 90 ? -9.261 8.294 17.450 1.00 79.25 90 GLY A N 1
ATOM 680 C CA . GLY A 1 90 ? -10.263 7.277 17.121 1.00 79.25 90 GLY A CA 1
ATOM 681 C C . GLY A 1 90 ? -10.176 6.794 15.671 1.00 79.25 90 GLY A C 1
ATOM 682 O O . GLY A 1 90 ? -11.198 6.667 14.999 1.00 79.25 90 GLY A O 1
ATOM 683 N N . GLY A 1 91 ? -8.959 6.600 15.157 1.00 89.62 91 GLY A N 1
ATOM 684 C CA . GLY A 1 91 ? -8.685 5.977 13.861 1.00 89.62 91 GLY A CA 1
ATOM 685 C C . GLY A 1 91 ? -8.223 4.523 13.984 1.00 89.62 91 GLY A C 1
ATOM 686 O O . GLY A 1 91 ? -8.005 4.003 15.077 1.00 89.62 91 GLY A O 1
ATOM 687 N N . THR A 1 92 ? -8.042 3.860 12.843 1.00 92.12 92 THR A N 1
ATOM 688 C CA . THR A 1 92 ? -7.396 2.544 12.758 1.00 92.12 92 THR A CA 1
ATOM 689 C C . THR A 1 92 ? -5.931 2.704 12.367 1.00 92.12 92 THR A C 1
ATOM 691 O O . THR A 1 92 ? -5.622 3.269 11.319 1.00 92.12 92 THR A O 1
ATOM 694 N N . LEU A 1 93 ? -5.026 2.171 13.190 1.00 92.06 93 LEU A N 1
ATOM 695 C CA . LEU A 1 93 ? -3.593 2.113 12.905 1.00 92.06 93 LEU A CA 1
ATOM 696 C C . LEU A 1 93 ? -3.225 0.724 12.372 1.00 92.06 93 LEU A C 1
ATOM 698 O O . LEU A 1 93 ? -3.394 -0.279 13.061 1.00 92.06 93 LEU A O 1
ATOM 702 N N . ALA A 1 94 ? -2.710 0.671 11.148 1.00 92.69 94 ALA A N 1
ATOM 703 C CA . ALA A 1 94 ? -2.196 -0.535 10.519 1.00 92.69 94 ALA A CA 1
ATOM 704 C C . ALA A 1 94 ? -0.663 -0.479 10.476 1.00 92.69 94 ALA A C 1
ATOM 706 O O . ALA A 1 94 ? -0.084 0.279 9.693 1.00 92.69 94 ALA A O 1
ATOM 707 N N . ILE A 1 95 ? -0.023 -1.285 11.325 1.00 90.94 95 ILE A N 1
ATOM 708 C CA . ILE A 1 95 ? 1.435 -1.359 11.464 1.00 90.94 95 ILE A CA 1
ATOM 709 C C . ILE A 1 95 ? 1.976 -2.459 10.543 1.00 90.94 95 ILE A C 1
ATOM 711 O O . ILE A 1 95 ? 1.552 -3.611 10.613 1.00 90.94 95 ILE A O 1
ATOM 715 N N . TYR A 1 96 ? 2.911 -2.094 9.673 1.00 91.25 96 TYR A N 1
ATOM 716 C CA . TYR A 1 96 ? 3.660 -2.988 8.793 1.00 91.25 96 TYR A CA 1
ATOM 717 C C . TYR A 1 96 ? 5.059 -3.187 9.355 1.00 91.25 96 TYR A C 1
ATOM 719 O O . TYR A 1 96 ? 5.620 -2.253 9.912 1.00 91.25 96 TYR A O 1
ATOM 727 N N . MET A 1 97 ? 5.652 -4.367 9.152 1.00 87.44 97 MET A N 1
ATOM 728 C CA . MET A 1 97 ? 7.049 -4.628 9.541 1.00 87.44 97 MET A CA 1
ATOM 729 C C . MET A 1 97 ? 7.338 -4.291 11.020 1.00 87.44 97 MET A C 1
ATOM 731 O O . MET A 1 97 ? 8.433 -3.845 11.336 1.00 87.44 97 MET A 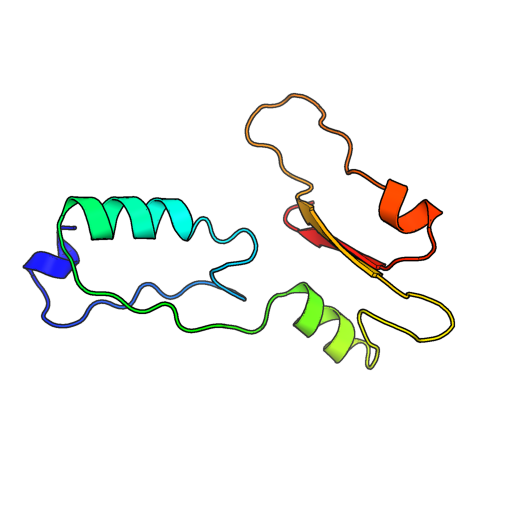O 1
ATOM 735 N N . GLY A 1 98 ? 6.337 -4.420 11.895 1.00 72.81 98 GLY A N 1
ATOM 736 C CA . GLY A 1 98 ? 6.477 -4.234 13.342 1.00 72.81 98 GLY A CA 1
ATOM 737 C C . GLY A 1 98 ? 6.664 -5.541 14.090 1.00 72.81 98 GLY A C 1
ATOM 738 O O . GLY A 1 98 ? 6.770 -6.598 13.424 1.00 72.81 98 GLY A O 1
#

Secondary structure (DSSP, 8-state):
-HHHHH-S------SS-TTSSS-HHHHHHHHHHTT----PPP---HHHHHHHHTT--S-BTTTBS-EEEEES--SSSS-----THHHHTT-EEEEE--

pLDDT: mean 88.61, std 12.48, range [49.97, 98.25]